Protein AF-A0A091C4C0-F1 (afdb_monomer)

Organism: NCBI:txid1302648

Solvent-accessible surface area (backbone atoms only — not comparable to full-atom values): 4586 Å² total; per-residue (Å²): 112,71,57,55,76,69,77,44,88,81,92,79,92,78,88,64,71,88,50,44,84,80,75,53,72,60,42,76,45,67,55,106,44,84,74,46,68,43,46,41,93,77,41,77,37,71,70,55,48,36,74,51,67,38,88,84,69,83,78,97,77,66,93,75,75,131

Secondary structure (DSSP, 8-state):
-HHHHTT---------GGGHHHH-SEEEE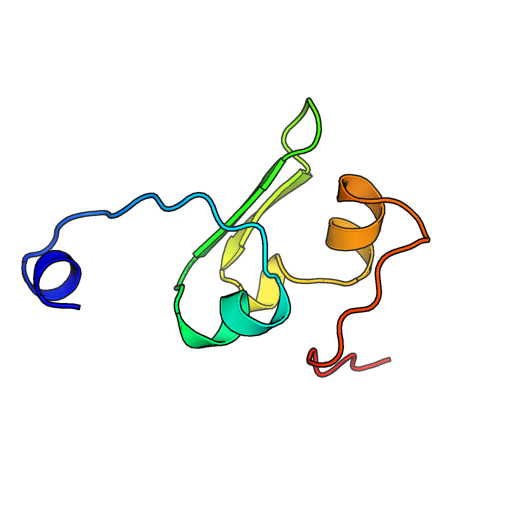EESEEEEEEEHHHH--HHHHHHHH-TT---S------

Nearest PDB structures (foldseek):
  7kyo-assembly1_B  TM=8.929E-01  e=7.278E-03  Streptococcus pneumoniae D39

InterPro domains:
  IPR027417 P-loop containing nucleoside triphosphate hydrolase [G3DSA:3.40.50.300] (1-61)
  IPR027417 P-loop containing nucleoside triphosphate hydrolase [SSF52540] (2-56)

Foldseek 3Di:
DVCVVVVDDDDDDDDDLQCDVPPDQKDWADAVHTQDIGGCLVQVDPVSVCVRPNDPDDHPDDPPDD

Structure (mmCIF, N/CA/C/O backbone):
data_AF-A0A091C4C0-F1
#
_entry.id   AF-A0A091C4C0-F1
#
loop_
_atom_site.group_PDB
_atom_site.id
_atom_site.type_symbol
_atom_site.label_atom_id
_atom_site.label_alt_id
_atom_site.label_comp_id
_atom_site.label_asym_id
_atom_site.label_entity_id
_atom_site.label_seq_id
_atom_site.pdbx_PDB_ins_code
_atom_site.Cartn_x
_atom_site.Cartn_y
_atom_site.Cartn_z
_atom_site.occupancy
_atom_site.B_iso_or_equiv
_atom_site.auth_seq_id
_atom_site.auth_comp_id
_atom_site.auth_asym_id
_atom_site.auth_atom_id
_atom_site.pdbx_PDB_model_num
ATOM 1 N N . MET A 1 1 ? -12.969 -6.092 13.664 1.00 61.59 1 MET A N 1
ATOM 2 C CA . MET A 1 1 ? -14.156 -5.433 13.057 1.00 61.59 1 MET A CA 1
ATOM 3 C C . MET A 1 1 ? -15.112 -4.738 14.049 1.00 61.59 1 MET A C 1
ATOM 5 O O . MET A 1 1 ? -15.899 -3.914 13.606 1.00 61.59 1 MET A O 1
ATOM 9 N N . ILE A 1 2 ? -15.070 -5.006 15.368 1.00 73.00 2 ILE A N 1
ATOM 10 C CA . ILE A 1 2 ? -15.978 -4.369 16.359 1.00 73.00 2 ILE A CA 1
ATOM 11 C C . ILE A 1 2 ? -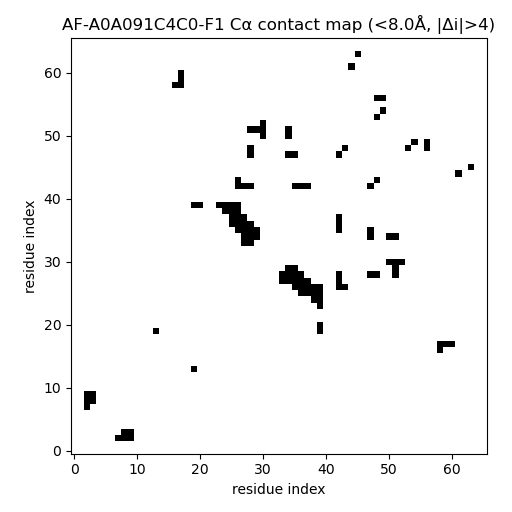15.794 -2.843 16.441 1.00 73.00 2 ILE A C 1
ATOM 13 O O . ILE A 1 2 ? -16.776 -2.115 16.526 1.00 73.00 2 ILE A O 1
ATOM 17 N N . LEU A 1 3 ? -14.553 -2.352 16.382 1.00 76.38 3 LEU A N 1
ATOM 18 C CA . LEU A 1 3 ? -14.248 -0.918 16.466 1.00 76.38 3 LEU A CA 1
ATOM 19 C C . LEU A 1 3 ? -14.750 -0.138 15.239 1.00 76.38 3 LEU A C 1
ATOM 21 O O . LEU A 1 3 ? -15.399 0.891 15.405 1.00 76.38 3 LEU A O 1
ATOM 25 N N . LYS A 1 4 ? -14.579 -0.696 14.032 1.00 73.81 4 LYS A N 1
ATOM 26 C CA . LYS A 1 4 ? -15.138 -0.147 12.785 1.00 73.81 4 LYS A CA 1
ATOM 27 C C . LYS A 1 4 ? -16.662 -0.014 12.870 1.00 73.81 4 LYS A C 1
ATOM 29 O O . LYS A 1 4 ? -17.211 1.045 12.598 1.00 73.81 4 LYS A O 1
ATOM 34 N N . LYS A 1 5 ? -17.350 -1.058 13.356 1.00 78.00 5 LYS A N 1
ATOM 35 C CA . LYS A 1 5 ? -18.813 -1.042 13.566 1.00 78.00 5 LYS A CA 1
ATOM 36 C C . LYS A 1 5 ? -19.286 0.008 14.582 1.00 78.00 5 LYS A C 1
ATOM 38 O O . LYS A 1 5 ? -20.457 0.358 14.575 1.00 78.00 5 LYS A O 1
ATOM 43 N N . ARG A 1 6 ? -18.401 0.510 15.449 1.00 87.12 6 ARG A N 1
ATOM 44 C CA . ARG A 1 6 ? -18.686 1.591 16.410 1.00 87.12 6 ARG A CA 1
ATOM 45 C C . ARG A 1 6 ? -18.370 2.989 15.853 1.00 87.12 6 ARG A C 1
ATOM 47 O O . ARG A 1 6 ? -18.291 3.932 16.635 1.00 87.12 6 ARG A O 1
ATOM 54 N N . GLY A 1 7 ? -18.147 3.119 14.541 1.00 84.12 7 GLY A N 1
ATOM 55 C CA . GLY A 1 7 ? -17.830 4.394 13.889 1.00 84.12 7 GLY A CA 1
ATOM 56 C C . GLY A 1 7 ? -16.460 4.953 14.276 1.00 84.12 7 GLY A C 1
ATOM 57 O O . GLY A 1 7 ? -16.269 6.164 14.276 1.00 84.12 7 GLY A O 1
ATOM 58 N N . LYS A 1 8 ? -15.524 4.090 14.688 1.00 83.00 8 LYS A N 1
ATOM 59 C CA . LYS A 1 8 ? -14.146 4.492 14.982 1.00 83.00 8 LYS A CA 1
ATOM 60 C C . LYS A 1 8 ? -13.283 4.289 13.745 1.00 83.00 8 LYS A C 1
ATOM 62 O O . LYS A 1 8 ? -13.302 3.204 13.164 1.00 83.00 8 LYS A O 1
ATOM 67 N N . GLU A 1 9 ? -12.514 5.313 13.402 1.00 84.38 9 GLU A N 1
ATOM 68 C CA . GLU A 1 9 ? -11.441 5.215 12.420 1.00 84.38 9 GLU A CA 1
ATOM 69 C C . GLU A 1 9 ? -10.261 4.453 13.033 1.00 84.38 9 GLU A C 1
ATOM 71 O O . GLU A 1 9 ? -9.940 4.620 14.214 1.00 84.38 9 GLU A O 1
ATOM 76 N N . ILE A 1 10 ? -9.668 3.545 12.261 1.00 86.25 10 ILE A N 1
ATOM 77 C CA . ILE A 1 10 ? -8.600 2.663 12.729 1.00 86.25 10 ILE A CA 1
ATOM 78 C C . ILE A 1 10 ? -7.452 2.773 11.739 1.00 86.25 10 ILE A C 1
ATOM 80 O O . ILE A 1 10 ? -7.563 2.304 10.611 1.00 86.25 10 ILE A O 1
ATOM 84 N N . PHE A 1 11 ? -6.344 3.351 12.188 1.00 87.00 11 PHE A N 1
ATOM 85 C CA . PHE A 1 11 ? -5.124 3.430 11.399 1.00 87.00 11 PHE A CA 1
ATOM 86 C C . PHE A 1 11 ? -4.200 2.260 11.746 1.00 87.00 11 PHE A C 1
ATOM 88 O O . PHE A 1 11 ? -3.893 2.033 12.918 1.00 87.00 11 PHE A O 1
ATOM 95 N N . ILE A 1 12 ? -3.775 1.495 10.741 1.00 88.19 12 ILE A N 1
ATOM 96 C CA . ILE A 1 12 ? -2.930 0.308 10.911 1.00 88.19 12 ILE A CA 1
ATOM 97 C C . ILE A 1 12 ? -1.736 0.426 9.971 1.00 88.19 12 ILE A C 1
ATOM 99 O O . ILE A 1 12 ? -1.900 0.621 8.772 1.00 88.19 12 ILE A O 1
ATOM 103 N N . VAL A 1 13 ? -0.532 0.248 10.514 1.00 86.69 13 VAL A N 1
ATOM 104 C CA . VAL A 1 13 ? 0.683 0.092 9.711 1.00 86.69 13 VAL A CA 1
ATOM 105 C C . VAL A 1 13 ? 0.897 -1.396 9.466 1.00 86.69 13 VAL A C 1
ATOM 107 O O . VAL A 1 13 ? 1.036 -2.175 10.412 1.00 86.69 13 VAL A O 1
ATOM 110 N N . HIS A 1 14 ? 0.906 -1.799 8.197 1.00 83.44 14 HIS A N 1
ATOM 111 C CA . HIS A 1 14 ? 1.086 -3.188 7.792 1.00 83.44 14 HIS A CA 1
ATOM 112 C C . HIS A 1 14 ? 2.221 -3.315 6.774 1.00 83.44 14 HIS A C 1
ATOM 114 O O . HIS A 1 14 ? 2.376 -2.456 5.912 1.00 83.44 14 HIS A O 1
ATOM 120 N N . HIS A 1 15 ? 3.023 -4.377 6.887 1.00 81.94 15 HIS A N 1
ATOM 121 C CA . HIS A 1 15 ? 4.149 -4.650 5.984 1.00 81.94 15 HIS A CA 1
ATOM 122 C C . HIS A 1 15 ? 3.829 -5.728 4.939 1.00 81.94 15 HIS A C 1
ATOM 124 O O . HIS A 1 15 ? 4.550 -5.861 3.957 1.00 81.94 15 HIS A O 1
ATOM 130 N N . ASP A 1 16 ? 2.770 -6.513 5.154 1.00 82.06 16 ASP A N 1
ATOM 131 C CA . ASP A 1 16 ? 2.404 -7.629 4.288 1.00 82.06 16 ASP A CA 1
ATOM 132 C C . ASP A 1 16 ? 1.320 -7.199 3.290 1.00 82.06 16 ASP A C 1
ATOM 134 O O . ASP A 1 16 ? 0.126 -7.136 3.587 1.00 82.06 16 ASP A O 1
ATOM 138 N N . LEU A 1 17 ? 1.766 -6.884 2.075 1.00 81.56 17 LEU A N 1
ATOM 139 C CA . LEU A 1 17 ? 0.910 -6.382 1.003 1.00 81.56 17 LEU A CA 1
ATOM 140 C C . LEU A 1 17 ? -0.095 -7.428 0.496 1.00 81.56 17 LEU A C 1
ATOM 142 O O . LEU A 1 17 ? -1.148 -7.049 -0.006 1.00 81.56 17 LEU A O 1
ATOM 146 N N . SER A 1 18 ? 0.166 -8.728 0.685 1.00 78.94 18 SER A N 1
ATOM 147 C CA . SER A 1 18 ? -0.723 -9.811 0.221 1.00 78.94 18 SER A CA 1
ATOM 148 C C . SER A 1 18 ? -2.092 -9.816 0.915 1.00 78.94 18 SER A C 1
ATOM 150 O O . SER A 1 18 ? -3.053 -10.423 0.444 1.00 78.94 18 SER A O 1
ATOM 152 N N . LYS A 1 19 ? -2.183 -9.131 2.056 1.00 78.56 19 LYS A N 1
ATOM 153 C CA . LYS A 1 19 ? -3.363 -9.078 2.918 1.00 78.56 19 LYS A CA 1
ATOM 154 C C . LYS A 1 19 ? -4.133 -7.768 2.801 1.00 78.56 19 LYS A C 1
ATOM 156 O O . LYS A 1 19 ? -5.262 -7.696 3.285 1.00 78.56 19 LYS A O 1
ATOM 161 N N . VAL A 1 20 ? -3.549 -6.749 2.170 1.00 81.44 20 VAL A N 1
ATOM 162 C CA . VAL A 1 20 ? -4.082 -5.382 2.189 1.00 81.44 20 VAL A CA 1
ATOM 163 C C . VAL A 1 20 ? -5.484 -5.321 1.586 1.00 81.44 20 VAL A C 1
ATOM 165 O O . VAL A 1 20 ? -6.400 -4.837 2.247 1.00 81.44 20 VAL A O 1
ATOM 168 N N . GLU A 1 21 ? -5.684 -5.936 0.418 1.00 77.56 21 GLU A N 1
ATOM 169 C CA . GLU A 1 21 ? -6.979 -5.965 -0.280 1.00 77.56 21 GLU A CA 1
ATOM 170 C C . GLU A 1 21 ? -8.113 -6.630 0.514 1.00 77.56 21 GLU A C 1
ATOM 172 O O . GLU A 1 21 ? -9.287 -6.375 0.262 1.00 77.56 21 GLU A O 1
ATOM 177 N N . ARG A 1 22 ? -7.790 -7.502 1.478 1.00 79.81 22 ARG A N 1
ATOM 178 C CA . ARG A 1 22 ? -8.799 -8.259 2.236 1.00 79.81 22 ARG A CA 1
ATOM 179 C C . ARG A 1 22 ? -9.228 -7.588 3.534 1.00 79.81 22 ARG A C 1
ATOM 181 O O . ARG A 1 22 ? -10.283 -7.939 4.061 1.00 79.81 22 ARG A O 1
ATOM 188 N N . TYR A 1 23 ? -8.407 -6.700 4.093 1.00 80.50 23 TYR A N 1
ATOM 189 C CA . TYR A 1 23 ? -8.606 -6.215 5.463 1.00 80.50 23 TYR A CA 1
ATOM 190 C C . TYR A 1 23 ? -8.869 -4.722 5.588 1.00 80.50 23 TYR A C 1
ATOM 192 O O . TYR A 1 23 ? -9.424 -4.319 6.615 1.00 80.50 23 TYR A O 1
ATOM 200 N N . PHE A 1 24 ? -8.485 -3.920 4.599 1.00 85.94 24 PHE A N 1
ATOM 201 C CA . PHE A 1 24 ? -8.593 -2.467 4.681 1.00 85.94 24 PHE A CA 1
ATOM 202 C C . PHE A 1 24 ? -9.589 -1.934 3.648 1.00 85.94 24 PHE A C 1
ATOM 204 O O . PHE A 1 24 ? -9.933 -2.621 2.693 1.00 85.94 24 PHE A O 1
ATOM 211 N N . ASP A 1 25 ? -10.098 -0.731 3.890 1.00 87.25 25 ASP A N 1
ATOM 212 C CA . ASP A 1 25 ? -10.990 -0.027 2.959 1.00 87.25 25 ASP A CA 1
ATOM 213 C C . ASP A 1 25 ? -10.222 1.046 2.175 1.00 87.25 25 ASP A C 1
ATOM 215 O O . ASP A 1 25 ? -10.452 1.255 0.987 1.00 87.25 25 ASP A O 1
ATOM 219 N N . GLU A 1 26 ? -9.263 1.685 2.846 1.00 91.56 26 GLU A N 1
ATOM 220 C CA . GLU A 1 26 ? -8.389 2.719 2.303 1.00 91.56 26 GLU A CA 1
ATOM 221 C C . GLU A 1 26 ? -6.923 2.354 2.541 1.00 91.56 26 GLU A C 1
ATOM 223 O O . GLU A 1 26 ? -6.583 1.613 3.471 1.00 91.56 26 GLU A O 1
ATOM 228 N N . LEU A 1 27 ? -6.046 2.903 1.704 1.00 93.31 27 LEU A N 1
ATOM 229 C CA . LEU A 1 27 ? -4.609 2.703 1.763 1.00 93.31 27 LEU A CA 1
ATOM 230 C C . LEU A 1 27 ? -3.874 4.040 1.684 1.00 93.31 27 LEU A C 1
ATOM 232 O O . LEU A 1 27 ? -4.217 4.913 0.889 1.00 93.31 27 LEU A O 1
ATOM 236 N N . VA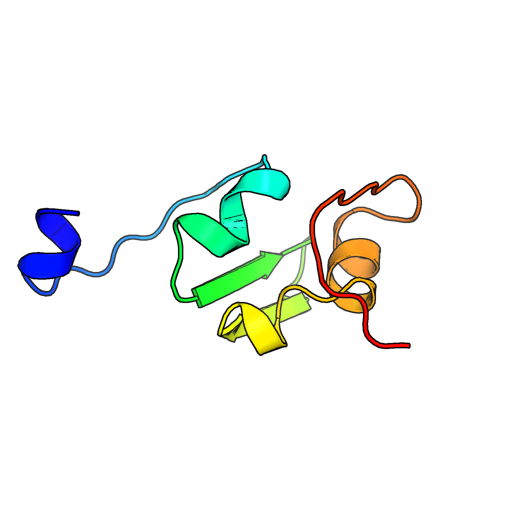L A 1 28 ? -2.806 4.161 2.473 1.00 94.31 28 VAL A N 1
ATOM 237 C CA . VAL A 1 28 ? -1.814 5.235 2.362 1.00 94.31 28 VAL A CA 1
ATOM 238 C C . VAL A 1 28 ? -0.459 4.605 2.066 1.00 94.31 28 VAL A C 1
ATOM 240 O O . VAL A 1 28 ? 0.034 3.790 2.845 1.00 94.31 28 VAL A O 1
ATOM 243 N N . ILE A 1 29 ? 0.154 4.991 0.948 1.00 93.69 29 ILE A N 1
ATOM 244 C CA . ILE A 1 29 ? 1.493 4.547 0.556 1.00 93.69 29 ILE A CA 1
ATOM 245 C C . ILE A 1 29 ? 2.480 5.684 0.817 1.00 93.69 29 ILE A C 1
ATOM 247 O O . ILE A 1 29 ? 2.366 6.773 0.249 1.00 93.69 29 ILE A O 1
ATOM 251 N N . LEU A 1 30 ? 3.475 5.410 1.662 1.00 92.50 30 LEU A N 1
ATOM 252 C CA . LEU A 1 30 ? 4.514 6.357 2.061 1.00 92.50 30 LEU A CA 1
ATOM 253 C C . LEU A 1 30 ? 5.904 5.771 1.792 1.00 92.50 30 LEU A C 1
ATOM 255 O O . LEU A 1 30 ? 6.182 4.634 2.164 1.00 92.50 30 LEU A O 1
ATOM 259 N N . ASN A 1 31 ? 6.804 6.576 1.232 1.00 91.56 31 ASN A N 1
ATOM 260 C CA . ASN A 1 31 ? 8.244 6.302 1.203 1.00 91.56 31 ASN A CA 1
ATOM 261 C C . ASN A 1 31 ? 9.004 7.622 1.325 1.00 91.56 31 ASN A C 1
ATOM 263 O O . ASN A 1 31 ? 9.247 8.297 0.326 1.00 91.56 31 ASN A O 1
ATOM 267 N N . LYS A 1 32 ? 9.309 8.032 2.566 1.00 92.94 32 LYS A N 1
ATOM 268 C CA . LYS A 1 32 ? 9.818 9.371 2.957 1.00 92.94 32 LYS A CA 1
ATOM 269 C C . LYS A 1 32 ? 8.898 10.550 2.595 1.00 92.94 32 LYS A C 1
ATOM 271 O O . LYS A 1 32 ? 8.959 11.586 3.245 1.00 92.94 32 LYS A O 1
ATOM 276 N N . GLN A 1 33 ? 8.048 10.387 1.591 1.00 94.19 33 GLN A N 1
ATOM 277 C CA . GLN A 1 33 ? 7.0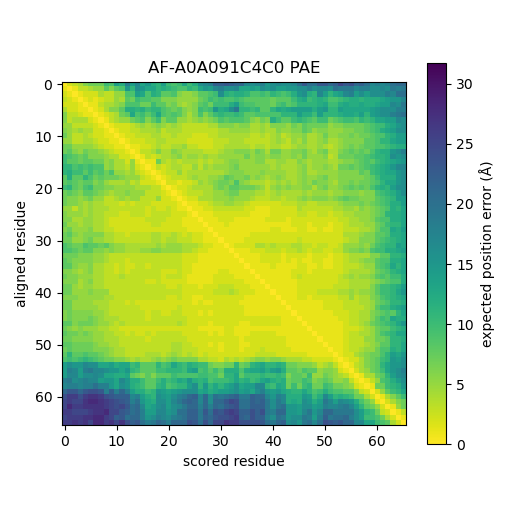33 11.303 1.101 1.00 94.19 33 GLN A CA 1
ATOM 278 C C . GLN A 1 33 ? 5.751 10.515 0.814 1.00 94.19 33 GLN A C 1
ATOM 280 O O . GLN A 1 33 ? 5.781 9.287 0.661 1.00 94.19 33 GLN A O 1
ATOM 285 N N . LEU A 1 34 ? 4.627 11.227 0.749 1.00 95.75 34 LEU A N 1
ATOM 286 C CA . LEU A 1 34 ? 3.354 10.651 0.334 1.00 95.75 34 LEU A CA 1
ATOM 287 C C . LEU A 1 34 ? 3.407 10.285 -1.150 1.00 95.75 34 LEU A C 1
ATOM 289 O O . LEU A 1 34 ? 3.697 11.137 -1.985 1.00 95.75 34 LEU A O 1
ATOM 293 N N . ILE A 1 35 ? 3.119 9.021 -1.462 1.00 95.88 35 ILE A N 1
ATOM 294 C CA . ILE A 1 35 ? 3.041 8.528 -2.841 1.00 95.88 35 ILE A CA 1
ATOM 295 C C . ILE A 1 35 ? 1.592 8.539 -3.323 1.00 95.88 35 ILE A C 1
ATOM 297 O O . ILE A 1 35 ? 1.327 9.026 -4.419 1.00 95.88 35 ILE A O 1
ATOM 301 N N . ALA A 1 36 ? 0.672 7.996 -2.522 1.00 96.12 36 ALA A N 1
ATOM 302 C CA . ALA A 1 36 ? -0.753 7.924 -2.838 1.00 96.12 36 ALA A CA 1
ATOM 303 C C . ALA A 1 36 ? -1.590 7.656 -1.572 1.00 96.12 36 ALA A C 1
ATOM 305 O O . ALA A 1 36 ? -1.100 7.040 -0.622 1.00 96.12 36 ALA A O 1
ATOM 306 N N . GLN A 1 37 ? -2.845 8.111 -1.575 1.00 95.88 37 GLN A N 1
ATOM 307 C CA . GLN A 1 37 ? -3.835 7.896 -0.516 1.00 95.88 37 GLN A CA 1
ATOM 308 C C . GLN A 1 37 ? -5.238 7.807 -1.125 1.00 95.88 37 GLN A C 1
ATOM 310 O O . GLN A 1 37 ? -5.546 8.586 -2.025 1.00 95.88 37 GLN A O 1
ATOM 315 N N . GLY A 1 38 ? -6.077 6.905 -0.609 1.00 94.38 38 GLY A N 1
ATOM 316 C CA . GLY A 1 38 ? -7.445 6.703 -1.094 1.00 94.38 38 GLY A CA 1
ATOM 317 C C . GLY A 1 38 ? -7.907 5.241 -1.046 1.00 94.38 38 GLY A C 1
ATOM 318 O O . GLY A 1 38 ? -7.292 4.429 -0.344 1.00 94.38 38 GLY A O 1
ATOM 319 N N . PRO A 1 39 ? -8.980 4.901 -1.784 1.00 93.81 39 PRO A N 1
ATOM 320 C CA . PRO A 1 39 ? -9.495 3.539 -1.909 1.00 93.81 39 PRO A CA 1
ATOM 321 C C . PRO A 1 39 ? -8.429 2.547 -2.386 1.00 93.81 39 PRO A C 1
ATOM 323 O O . PRO A 1 39 ? -7.546 2.889 -3.177 1.00 93.81 39 PRO A O 1
ATOM 326 N N . ILE A 1 40 ? -8.497 1.304 -1.904 1.00 91.19 40 ILE A N 1
ATOM 327 C CA . ILE A 1 40 ? -7.500 0.276 -2.252 1.00 91.19 40 ILE A CA 1
ATOM 328 C C . ILE A 1 40 ? -7.404 0.056 -3.761 1.00 91.19 40 ILE A C 1
ATOM 330 O O . ILE A 1 40 ? -6.298 -0.027 -4.284 1.00 91.19 40 ILE A O 1
ATOM 334 N N . ASP A 1 41 ? -8.532 -0.040 -4.451 1.00 89.69 41 ASP A N 1
ATOM 335 C CA . ASP A 1 41 ? -8.614 -0.298 -5.890 1.00 89.69 41 ASP A CA 1
ATOM 336 C C . ASP A 1 41 ? -7.975 0.806 -6.748 1.00 89.69 41 ASP A C 1
ATOM 338 O O . ASP A 1 41 ? -7.488 0.528 -7.843 1.00 89.69 41 ASP A O 1
ATOM 342 N N . GLU A 1 42 ? -7.897 2.032 -6.235 1.00 91.56 42 GLU A N 1
ATOM 343 C CA . GLU A 1 42 ? -7.223 3.154 -6.896 1.00 91.56 42 GLU A CA 1
ATOM 344 C C . GLU A 1 42 ? -5.739 3.274 -6.510 1.00 91.56 42 GLU A C 1
ATOM 346 O O . GLU A 1 42 ? -4.893 3.676 -7.315 1.00 91.56 42 GLU A O 1
ATOM 351 N N . VAL A 1 43 ? -5.398 2.943 -5.262 1.00 94.12 43 VAL A N 1
ATOM 352 C CA . VAL A 1 43 ? -4.067 3.205 -4.691 1.00 94.12 43 VAL A CA 1
ATOM 353 C C . VAL A 1 43 ? -3.128 2.010 -4.811 1.00 94.12 43 VAL A C 1
ATOM 355 O O . VAL A 1 43 ? -1.928 2.2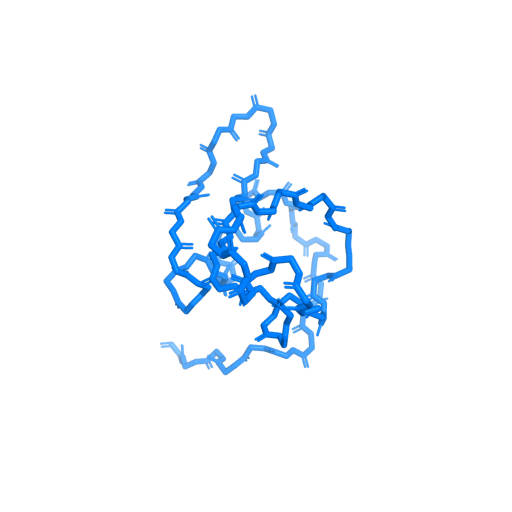05 -5.035 1.00 94.12 43 VAL A O 1
ATOM 358 N N . PHE A 1 44 ? -3.640 0.784 -4.687 1.00 91.12 44 PHE A N 1
ATOM 359 C CA . PHE A 1 44 ? -2.871 -0.462 -4.669 1.00 91.12 44 PHE A CA 1
ATOM 360 C C . PHE A 1 44 ? -2.482 -0.915 -6.083 1.00 91.12 44 PHE A C 1
ATOM 362 O O . PHE A 1 44 ? -2.808 -2.001 -6.552 1.00 91.12 44 PHE A O 1
ATOM 369 N N . THR A 1 45 ? -1.754 -0.049 -6.784 1.00 90.19 45 THR A N 1
ATOM 370 C CA . THR A 1 45 ? -1.282 -0.285 -8.149 1.00 90.19 45 THR A CA 1
ATOM 371 C C . THR A 1 45 ? 0.196 -0.648 -8.160 1.00 90.19 45 THR A C 1
ATOM 373 O O . THR A 1 45 ? 0.981 -0.178 -7.330 1.00 90.19 45 THR A O 1
ATOM 376 N N . LYS A 1 46 ? 0.619 -1.428 -9.162 1.00 89.12 46 LYS A N 1
ATOM 377 C CA . LYS A 1 46 ? 2.036 -1.772 -9.358 1.00 89.12 46 LYS A CA 1
ATOM 378 C C . LYS A 1 46 ? 2.928 -0.526 -9.401 1.00 89.12 46 LYS A C 1
ATOM 380 O O . LYS A 1 46 ? 3.968 -0.509 -8.754 1.00 89.12 46 LYS A O 1
ATOM 385 N N . ALA A 1 47 ? 2.494 0.528 -10.093 1.00 91.25 47 ALA A N 1
ATOM 386 C CA . ALA A 1 47 ? 3.249 1.773 -10.210 1.00 91.25 47 ALA A CA 1
ATOM 387 C C . ALA A 1 47 ? 3.461 2.467 -8.853 1.00 91.25 47 ALA A C 1
ATOM 389 O O . ALA A 1 47 ? 4.564 2.930 -8.559 1.00 91.25 47 ALA A O 1
ATOM 390 N N . ASN A 1 48 ? 2.430 2.524 -8.003 1.00 93.75 48 ASN A N 1
ATOM 391 C CA . ASN A 1 48 ? 2.551 3.125 -6.673 1.00 93.75 48 ASN A CA 1
ATOM 392 C C . ASN A 1 48 ? 3.421 2.272 -5.742 1.00 93.75 48 ASN A C 1
ATOM 394 O O . ASN A 1 48 ? 4.249 2.811 -5.008 1.00 93.75 48 ASN A O 1
ATOM 398 N N . LEU A 1 49 ? 3.291 0.9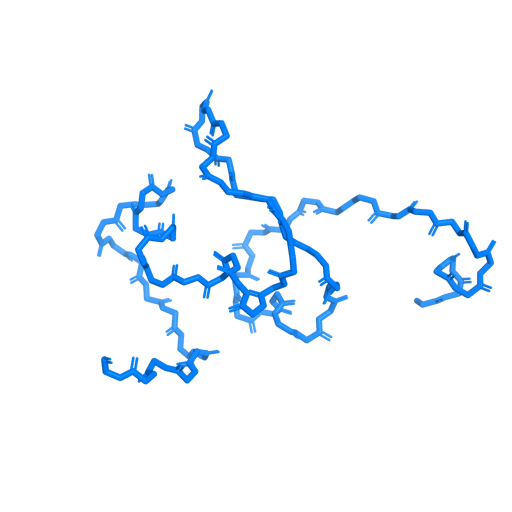46 -5.812 1.00 91.00 49 LEU A N 1
ATOM 399 C CA . LEU A 1 49 ? 4.109 0.017 -5.032 1.00 91.00 49 LEU A CA 1
ATOM 400 C C . LEU A 1 49 ? 5.586 0.061 -5.450 1.00 91.00 49 LEU A C 1
ATOM 402 O O . LEU A 1 49 ? 6.462 0.118 -4.592 1.00 91.00 49 LEU A O 1
ATOM 406 N N . GLN A 1 50 ? 5.880 0.131 -6.748 1.00 91.06 50 GLN A N 1
ATOM 407 C CA . GLN A 1 50 ? 7.249 0.285 -7.248 1.00 91.06 50 GLN A CA 1
ATOM 408 C C . GLN A 1 50 ? 7.894 1.592 -6.771 1.00 91.06 50 GLN A C 1
ATOM 410 O O . GLN A 1 50 ? 9.043 1.583 -6.337 1.00 91.06 50 GLN A O 1
ATOM 415 N N . LYS A 1 51 ? 7.158 2.712 -6.758 1.00 91.56 51 LYS A N 1
ATOM 416 C CA . LYS A 1 51 ? 7.661 3.980 -6.189 1.00 91.56 51 LYS A CA 1
ATOM 417 C C . LYS A 1 51 ? 8.005 3.862 -4.698 1.00 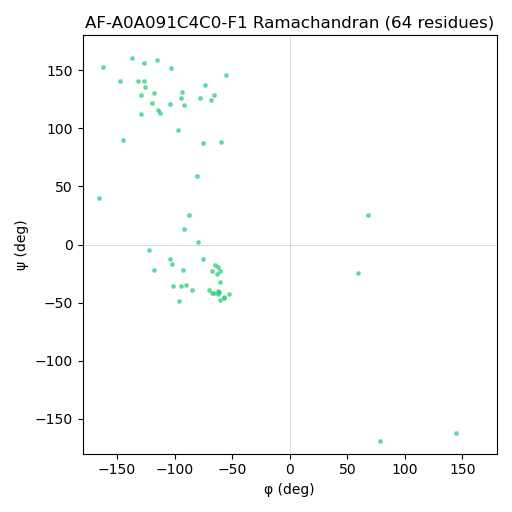91.56 51 LYS A C 1
ATOM 419 O O . LYS A 1 51 ? 8.909 4.544 -4.214 1.00 91.56 51 LYS A O 1
ATOM 424 N N . ALA A 1 52 ? 7.280 3.024 -3.961 1.00 91.19 52 ALA A N 1
ATOM 425 C CA . ALA A 1 52 ? 7.444 2.886 -2.518 1.00 91.19 52 ALA A CA 1
ATOM 426 C C . ALA A 1 52 ? 8.553 1.906 -2.118 1.00 91.19 52 ALA A C 1
ATOM 428 O O . ALA A 1 52 ? 9.292 2.178 -1.175 1.00 91.19 52 ALA A O 1
ATOM 429 N N . PHE A 1 53 ? 8.684 0.792 -2.837 1.00 87.75 53 PHE A N 1
ATOM 430 C CA . PHE A 1 53 ? 9.526 -0.336 -2.433 1.00 87.75 53 PHE A CA 1
ATOM 431 C C . PHE A 1 53 ? 10.613 -0.705 -3.459 1.00 87.75 53 PHE A C 1
ATOM 433 O O . PHE A 1 53 ? 11.457 -1.554 -3.173 1.00 87.75 53 PHE A O 1
ATOM 440 N N . GLY A 1 54 ? 10.630 -0.062 -4.631 1.00 85.56 54 GLY A N 1
ATOM 441 C CA . GLY A 1 54 ? 11.561 -0.353 -5.723 1.00 85.56 54 GLY A CA 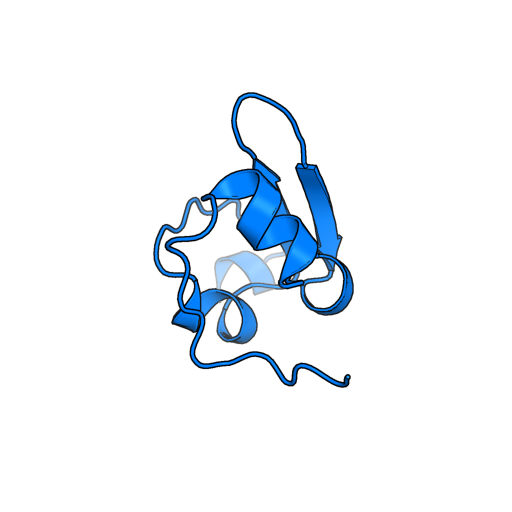1
ATOM 442 C C . GLY A 1 54 ? 11.185 -1.595 -6.541 1.00 85.56 54 GLY A C 1
ATOM 443 O O . GLY A 1 54 ? 10.093 -2.149 -6.413 1.00 85.56 54 GLY A O 1
ATOM 444 N N . ASP A 1 55 ? 12.111 -2.042 -7.393 1.00 80.12 55 ASP A N 1
ATOM 445 C CA . ASP A 1 55 ? 11.868 -3.102 -8.387 1.00 80.12 55 ASP A CA 1
ATOM 446 C C . ASP A 1 55 ? 11.812 -4.525 -7.808 1.00 80.12 55 ASP A C 1
ATOM 448 O O . ASP A 1 55 ? 11.380 -5.452 -8.488 1.00 80.12 55 ASP A O 1
ATOM 452 N N . ALA A 1 56 ? 12.220 -4.714 -6.551 1.00 72.19 56 ALA A N 1
ATOM 453 C CA . ALA A 1 56 ? 12.254 -6.025 -5.897 1.00 72.19 56 ALA A CA 1
ATOM 454 C C . ALA A 1 56 ? 10.882 -6.498 -5.374 1.00 72.19 56 ALA A C 1
ATOM 456 O O . ALA A 1 56 ? 10.796 -7.553 -4.743 1.00 72.19 56 ALA A O 1
ATOM 457 N N . ILE A 1 57 ? 9.810 -5.730 -5.597 1.00 75.69 57 ILE A N 1
ATOM 458 C CA . ILE A 1 57 ? 8.478 -6.096 -5.120 1.00 75.69 57 ILE A CA 1
ATOM 459 C C . ILE A 1 57 ? 7.838 -7.176 -6.005 1.00 75.69 57 ILE A C 1
ATOM 461 O O . ILE A 1 57 ? 7.666 -7.004 -7.211 1.00 75.69 57 ILE A O 1
ATOM 465 N N . PHE A 1 58 ? 7.408 -8.267 -5.371 1.00 64.75 58 PHE A N 1
ATOM 466 C CA . PHE A 1 58 ? 6.508 -9.265 -5.946 1.00 64.75 58 PHE A CA 1
ATOM 467 C C . PHE A 1 58 ? 5.193 -9.235 -5.167 1.00 64.75 58 PHE A C 1
ATOM 469 O O . PHE A 1 58 ? 5.172 -9.523 -3.972 1.00 64.75 58 PHE A O 1
ATOM 476 N N . VAL A 1 59 ? 4.098 -8.862 -5.832 1.00 65.94 59 VAL A N 1
ATOM 477 C CA . VAL A 1 59 ? 2.746 -8.909 -5.255 1.00 65.94 59 VAL A CA 1
ATOM 478 C C . VAL A 1 59 ? 1.948 -9.966 -6.003 1.00 65.94 59 VAL A C 1
ATOM 480 O O . VAL A 1 59 ? 1.670 -9.816 -7.188 1.00 65.94 59 VAL A O 1
ATOM 483 N N . GLU A 1 60 ? 1.593 -11.045 -5.310 1.00 57.19 60 GLU A N 1
ATOM 484 C CA . GLU A 1 60 ? 0.956 -12.235 -5.893 1.00 57.19 60 GLU A CA 1
ATOM 485 C C . GLU A 1 60 ? -0.582 -12.138 -5.958 1.00 57.19 60 GLU A C 1
ATOM 487 O O . GLU A 1 60 ? -1.288 -13.140 -5.935 1.00 57.19 60 GLU A O 1
ATOM 492 N N . GLY A 1 61 ? -1.145 -10.930 -6.003 1.00 51.03 61 GLY A N 1
ATOM 493 C CA . GLY A 1 61 ? -2.577 -10.788 -5.752 1.00 51.03 61 GLY A CA 1
ATOM 494 C C . GLY A 1 61 ? -3.201 -9.470 -6.151 1.00 51.03 61 GLY A C 1
ATOM 495 O O . GLY A 1 61 ? -4.048 -9.002 -5.420 1.00 51.03 61 GLY A O 1
ATOM 496 N N . GLY A 1 62 ? -2.821 -8.889 -7.285 1.00 46.34 62 GLY A N 1
ATOM 497 C CA . GLY A 1 62 ? -3.625 -7.839 -7.906 1.00 46.34 62 GLY A CA 1
ATOM 498 C C . GLY A 1 62 ? -4.073 -8.329 -9.270 1.00 46.34 62 GLY A C 1
ATOM 499 O O . GLY A 1 62 ? -3.242 -8.808 -10.042 1.00 46.34 62 GLY A O 1
ATOM 500 N N . ARG A 1 63 ? -5.366 -8.219 -9.595 1.00 47.28 63 ARG A N 1
ATOM 501 C CA . ARG A 1 63 ? -5.810 -8.221 -10.997 1.00 47.28 63 ARG A CA 1
ATOM 502 C C . ARG A 1 63 ? -5.129 -7.037 -11.682 1.00 47.28 63 ARG A C 1
ATOM 504 O O . ARG A 1 63 ? -5.659 -5.933 -11.698 1.00 47.28 63 ARG A O 1
ATOM 511 N N . LEU A 1 64 ? -3.930 -7.271 -12.198 1.00 48.66 64 LEU A N 1
ATOM 512 C CA . LEU A 1 64 ? -3.241 -6.370 -13.101 1.00 48.66 64 LEU A CA 1
ATOM 513 C C . LEU A 1 64 ? -3.952 -6.536 -14.441 1.00 48.66 64 LEU A C 1
ATOM 515 O O . LEU A 1 64 ? -3.614 -7.422 -15.217 1.00 48.66 64 LEU A 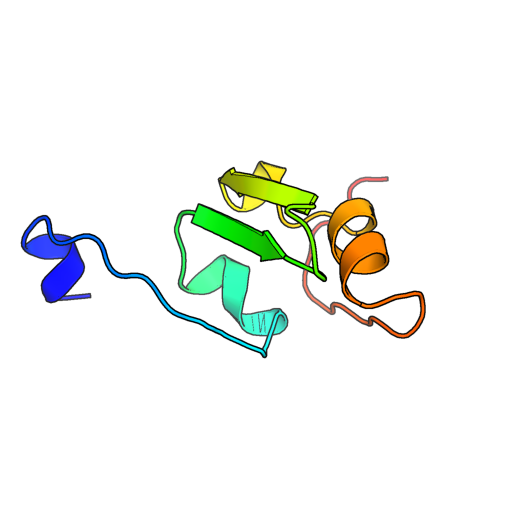O 1
ATOM 519 N N . ASN A 1 65 ? -5.021 -5.768 -14.646 1.00 40.44 65 ASN A N 1
ATOM 520 C CA . ASN A 1 65 ? -5.462 -5.512 -16.006 1.00 40.44 65 ASN A CA 1
ATOM 521 C C . ASN A 1 65 ? -4.354 -4.685 -16.668 1.00 40.44 65 ASN A C 1
ATOM 523 O O . ASN A 1 65 ? -3.883 -3.716 -16.067 1.00 40.44 65 ASN A O 1
ATOM 527 N N . ASP A 1 66 ? -3.941 -5.167 -17.835 1.00 42.25 66 ASP A N 1
ATOM 528 C CA . ASP A 1 66 ? -2.883 -4.673 -18.721 1.00 42.25 66 ASP A CA 1
ATOM 529 C C . ASP A 1 66 ? -2.747 -3.142 -18.815 1.00 42.25 66 ASP A C 1
ATOM 531 O O . ASP A 1 66 ? -3.785 -2.443 -18.920 1.00 42.25 66 ASP A O 1
#

pLDDT: mean 81.76, std 14.17, range [40.44, 96.12]

Sequence (66 aa):
MILKKRGKEIFIVHHDLSKVERYFDELVILNKQLIAQGPIDEVFTKANLQKAFGDAIFVEGGRLND

Mean predicted aligned error: 6.86 Å

Radius of gyration: 12.72 Å; Cα contacts (8 Å, |Δi|>4): 61; chains: 1; bounding box: 31×24×35 Å